Protein AF-J9C1Y8-F1 (afdb_monomer_lite)

Foldseek 3Di:
DDAPLCCCVVPNPVVVLVVLLVVLVVVLVCLVVVVPAPPPPDDNDDDDDHDLCNLVDPNSLVCLQPRHQAEAADEDLVVVLVVCPPPPPRDNQLVVQQDPDDDDDPPVSSSVSSVVSCVVCVVSSVSSHPYYDHCYPHDPVRVVVVVVVVVD

Sequence (152 aa):
GLCIDRIFSEKGEKSFREMERDCLEEIIFKYENGKMQPHKDSCRHLVISLGGGTVTTSESLEKIREKTFCIYLKAGIETILSHLKGDSSGRPLLNSEKEKTEDCDNDAIFRKSVGNLMSRRENLYDRASDAVITVDGLSPEEICSAIKGLLE

Structure (mmCIF, N/CA/C/O backbone):
data_AF-J9C1Y8-F1
#
_entry.id   AF-J9C1Y8-F1
#
loop_
_atom_site.group_PDB
_atom_site.id
_atom_site.type_symbol
_atom_site.label_atom_id
_atom_site.label_alt_id
_atom_site.label_comp_id
_atom_site.label_asym_id
_atom_site.label_entity_id
_atom_site.label_seq_id
_atom_site.pdbx_PDB_ins_code
_atom_site.Cartn_x
_atom_site.Cartn_y
_atom_site.Cartn_z
_atom_site.occupancy
_atom_site.B_iso_or_equiv
_atom_site.auth_seq_id
_atom_site.auth_comp_id
_atom_site.auth_asym_id
_atom_site.auth_atom_id
_atom_site.pdbx_PDB_model_num
ATOM 1 N N . GLY A 1 1 ? 1.024 21.143 -3.001 1.00 62.06 1 GLY A N 1
ATOM 2 C CA . GLY A 1 1 ? 2.185 20.229 -2.994 1.00 62.06 1 GLY A CA 1
ATOM 3 C C . GLY A 1 1 ? 2.583 19.889 -4.418 1.00 62.06 1 GLY A C 1
ATOM 4 O O . GLY A 1 1 ? 1.847 20.253 -5.328 1.00 62.06 1 GLY A O 1
ATOM 5 N N . LEU A 1 2 ? 3.730 19.231 -4.612 1.00 78.88 2 LEU A N 1
ATOM 6 C CA . LEU A 1 2 ? 4.141 18.671 -5.910 1.00 78.88 2 LEU A CA 1
ATOM 7 C C . LEU A 1 2 ? 3.323 17.406 -6.227 1.00 78.88 2 LEU A C 1
ATOM 9 O O . LEU A 1 2 ? 2.874 16.730 -5.303 1.00 78.88 2 LEU A O 1
ATOM 13 N N . CYS A 1 3 ? 3.144 17.073 -7.510 1.00 86.31 3 CYS A N 1
ATOM 14 C CA . CYS A 1 3 ? 2.602 15.766 -7.893 1.00 86.31 3 CYS A CA 1
ATOM 15 C C . CYS A 1 3 ? 3.622 14.653 -7.607 1.00 86.31 3 CYS A C 1
ATOM 17 O O . CYS A 1 3 ? 4.826 14.911 -7.561 1.00 86.31 3 CYS A O 1
ATOM 19 N N . ILE A 1 4 ? 3.143 13.416 -7.437 1.00 86.19 4 ILE A N 1
ATOM 20 C CA . ILE A 1 4 ? 3.991 12.255 -7.122 1.00 86.19 4 ILE A CA 1
ATOM 21 C C . ILE A 1 4 ? 5.120 12.111 -8.149 1.00 86.19 4 ILE A C 1
ATOM 23 O O . ILE A 1 4 ? 6.278 12.008 -7.754 1.00 86.19 4 ILE A O 1
ATOM 27 N N . ASP A 1 5 ? 4.814 12.222 -9.443 1.00 84.69 5 ASP A N 1
ATOM 28 C CA . ASP A 1 5 ? 5.819 12.165 -10.513 1.00 84.69 5 ASP A CA 1
ATOM 29 C C . ASP A 1 5 ? 6.954 13.176 -10.312 1.00 84.69 5 ASP A C 1
ATOM 31 O O . ASP A 1 5 ? 8.126 12.817 -10.427 1.00 84.69 5 ASP A O 1
ATOM 35 N N . ARG A 1 6 ? 6.626 14.421 -9.933 1.00 87.56 6 ARG A N 1
ATOM 36 C CA . ARG A 1 6 ? 7.635 15.447 -9.639 1.00 87.56 6 ARG A CA 1
ATOM 37 C C . ARG A 1 6 ? 8.425 15.153 -8.375 1.00 87.56 6 ARG A C 1
ATOM 39 O O . ARG A 1 6 ? 9.618 15.420 -8.344 1.00 87.56 6 ARG A O 1
ATOM 46 N N . ILE A 1 7 ? 7.798 14.601 -7.336 1.00 89.19 7 ILE A N 1
ATOM 47 C CA . ILE A 1 7 ? 8.526 14.207 -6.121 1.00 89.19 7 ILE A CA 1
ATOM 48 C C . ILE A 1 7 ? 9.562 13.135 -6.472 1.00 89.19 7 ILE A C 1
ATOM 50 O O . ILE A 1 7 ? 10.720 13.264 -6.083 1.00 89.19 7 ILE A O 1
ATOM 54 N N . PHE A 1 8 ? 9.182 12.129 -7.262 1.00 88.44 8 PHE A N 1
ATOM 55 C CA . PHE A 1 8 ? 10.115 11.104 -7.725 1.00 88.44 8 PHE A CA 1
ATOM 56 C C . PHE A 1 8 ? 11.227 11.685 -8.606 1.00 88.44 8 PHE A C 1
ATOM 58 O O . PHE A 1 8 ? 12.387 11.339 -8.396 1.00 88.44 8 PHE A O 1
ATOM 65 N N . SER A 1 9 ? 10.915 12.577 -9.552 1.00 87.44 9 SER A N 1
ATOM 66 C CA . SER A 1 9 ? 11.933 13.142 -10.448 1.00 87.44 9 SER A CA 1
ATOM 67 C C . SER A 1 9 ? 12.875 14.133 -9.761 1.00 87.44 9 SER A C 1
ATOM 69 O O . SER A 1 9 ? 14.058 14.166 -10.078 1.00 87.44 9 SER A O 1
ATOM 71 N N . GLU A 1 10 ? 12.363 14.963 -8.849 1.00 91.62 10 GLU A N 1
ATOM 72 C CA . GLU A 1 10 ? 13.129 16.048 -8.217 1.00 91.62 10 GLU A CA 1
ATOM 73 C C . GLU A 1 10 ? 13.825 15.601 -6.921 1.00 91.62 10 GLU A C 1
ATOM 75 O O . GLU A 1 10 ? 14.876 16.136 -6.577 1.00 91.62 10 GLU A O 1
ATOM 80 N N . LYS A 1 11 ? 13.248 14.641 -6.185 1.00 91.31 11 LYS A N 1
ATOM 81 C CA . LYS A 1 11 ? 13.721 14.230 -4.847 1.00 91.31 11 LYS A CA 1
ATOM 82 C C . LYS A 1 11 ? 14.060 12.742 -4.738 1.00 91.31 11 LYS A C 1
ATOM 84 O O . LYS A 1 11 ? 14.694 12.332 -3.771 1.00 91.31 11 LYS A O 1
ATOM 89 N N . GLY A 1 12 ? 13.669 11.937 -5.724 1.00 90.94 12 GLY A N 1
ATOM 90 C CA . GLY A 1 12 ? 13.913 10.499 -5.740 1.00 90.94 12 GLY A CA 1
ATOM 91 C C . GLY A 1 12 ? 12.934 9.691 -4.885 1.00 90.94 12 GLY A C 1
ATOM 92 O O . GLY A 1 12 ? 12.190 10.214 -4.052 1.00 90.94 12 GLY A O 1
ATOM 93 N N . GLU A 1 13 ? 12.955 8.371 -5.087 1.00 91.25 13 GLU A N 1
ATOM 94 C CA . GLU A 1 13 ? 12.069 7.440 -4.379 1.00 91.25 13 GLU A CA 1
ATOM 95 C C . GLU A 1 13 ? 12.296 7.462 -2.864 1.00 91.25 13 GLU A C 1
ATOM 97 O O . GLU A 1 13 ? 11.326 7.448 -2.113 1.00 91.25 13 GLU A O 1
ATOM 102 N N . LYS A 1 14 ? 13.550 7.540 -2.400 1.00 92.31 14 LYS A N 1
ATOM 103 C CA . LYS A 1 14 ? 13.859 7.524 -0.963 1.00 92.31 14 LYS A CA 1
ATOM 104 C C . LYS A 1 14 ? 13.109 8.629 -0.211 1.00 92.31 14 LYS A C 1
ATOM 106 O O . LYS A 1 14 ? 12.424 8.340 0.764 1.00 92.31 14 LYS A O 1
ATOM 111 N N . SER A 1 15 ? 13.171 9.866 -0.702 1.00 94.00 15 SER A N 1
ATOM 112 C CA . SER A 1 15 ? 12.453 10.984 -0.086 1.00 94.00 15 SER A CA 1
ATOM 113 C C . SER A 1 15 ? 10.937 10.852 -0.209 1.00 94.00 15 SER A C 1
ATOM 115 O O . SER A 1 15 ? 10.220 11.267 0.695 1.00 94.00 15 SER A O 1
ATOM 117 N N . PHE A 1 16 ? 10.426 10.254 -1.291 1.00 94.00 16 PHE A N 1
ATOM 118 C CA . PHE A 1 16 ? 9.000 9.935 -1.376 1.00 94.00 16 PHE A CA 1
ATOM 119 C C . PHE A 1 16 ? 8.578 8.929 -0.295 1.00 94.00 16 PHE A C 1
ATOM 121 O O . PHE A 1 16 ? 7.549 9.126 0.344 1.00 94.00 16 PHE A O 1
ATOM 128 N N . ARG A 1 17 ? 9.381 7.887 -0.044 1.00 94.06 17 ARG A N 1
ATOM 129 C CA . ARG A 1 17 ? 9.111 6.896 1.011 1.00 94.06 17 ARG A CA 1
ATOM 130 C C . ARG A 1 17 ? 9.174 7.498 2.410 1.00 94.06 17 ARG A C 1
ATOM 132 O O . ARG A 1 17 ? 8.347 7.151 3.244 1.00 94.06 17 ARG A O 1
ATOM 139 N N . GLU A 1 18 ? 10.098 8.424 2.655 1.00 94.56 18 GLU A N 1
ATOM 140 C CA . GLU A 1 18 ? 10.151 9.187 3.911 1.00 94.56 18 GLU A CA 1
ATOM 141 C C . GLU A 1 18 ? 8.863 10.002 4.116 1.00 94.56 18 GLU A C 1
ATOM 143 O O . GLU A 1 18 ? 8.258 9.926 5.181 1.00 94.56 18 GLU A O 1
ATOM 148 N N . MET A 1 19 ? 8.375 10.692 3.078 1.00 94.00 19 MET A N 1
ATOM 149 C CA . MET A 1 19 ? 7.097 11.420 3.144 1.00 94.00 19 MET A CA 1
ATOM 150 C C . MET A 1 19 ? 5.897 10.491 3.363 1.00 94.00 19 MET A C 1
ATOM 152 O O . MET A 1 19 ? 4.966 10.849 4.080 1.00 94.00 19 MET A O 1
ATOM 156 N N . GLU A 1 20 ? 5.902 9.313 2.738 1.00 94.44 20 GLU A N 1
ATOM 157 C CA . GLU A 1 20 ? 4.845 8.307 2.883 1.00 94.44 20 GLU A CA 1
ATOM 158 C C . GLU A 1 20 ? 4.778 7.788 4.328 1.00 94.44 20 GLU A C 1
ATOM 160 O O . GLU A 1 20 ? 3.695 7.732 4.913 1.00 94.44 20 GLU A O 1
ATOM 165 N N . ARG A 1 21 ? 5.942 7.506 4.930 1.00 94.88 21 ARG A N 1
ATOM 166 C CA . ARG A 1 21 ? 6.069 7.150 6.348 1.00 94.88 21 ARG A CA 1
ATOM 167 C C . ARG A 1 21 ? 5.549 8.269 7.248 1.00 94.88 21 ARG A C 1
ATOM 169 O O . ARG A 1 21 ? 4.695 8.011 8.088 1.00 94.88 21 ARG A O 1
ATOM 176 N N . ASP A 1 22 ? 6.031 9.496 7.068 1.00 95.06 22 ASP A N 1
ATOM 177 C CA . ASP A 1 22 ? 5.658 10.626 7.930 1.00 95.06 22 ASP A CA 1
ATOM 178 C C . ASP A 1 22 ? 4.143 10.896 7.872 1.00 95.06 22 ASP A C 1
ATOM 180 O O . ASP A 1 22 ? 3.506 11.156 8.893 1.00 95.06 22 ASP A O 1
ATOM 184 N N . CYS A 1 23 ? 3.540 10.756 6.687 1.00 94.81 23 CYS A N 1
ATOM 185 C CA . CYS A 1 23 ? 2.095 10.864 6.507 1.00 94.81 23 CYS A CA 1
ATOM 186 C C . CYS A 1 23 ? 1.332 9.754 7.249 1.00 94.81 23 CYS A C 1
ATOM 188 O O . CYS A 1 23 ? 0.350 10.040 7.937 1.00 94.81 23 CYS A O 1
ATOM 190 N N . LEU A 1 24 ? 1.791 8.501 7.155 1.00 95.31 24 LEU A N 1
ATOM 191 C CA . LEU A 1 24 ? 1.207 7.379 7.893 1.00 95.31 24 LEU A CA 1
ATOM 192 C C . LEU A 1 24 ? 1.271 7.611 9.412 1.00 95.31 24 LEU A C 1
ATOM 194 O O . LEU A 1 24 ? 0.272 7.411 10.106 1.00 95.31 24 LEU A O 1
ATOM 198 N N . GLU A 1 25 ? 2.415 8.067 9.929 1.00 94.44 25 GLU A N 1
ATOM 199 C CA . GLU A 1 25 ? 2.577 8.375 11.354 1.00 94.44 25 GLU A CA 1
ATOM 200 C C . GLU A 1 25 ? 1.646 9.497 11.810 1.00 94.44 25 GLU A C 1
ATOM 202 O O . GLU A 1 25 ? 1.003 9.381 12.854 1.00 94.44 25 GLU A O 1
ATOM 207 N N . GLU A 1 26 ? 1.528 10.562 11.017 1.00 94.81 26 GLU A N 1
ATOM 208 C CA . GLU A 1 26 ? 0.638 11.678 11.318 1.00 94.81 26 GLU A CA 1
ATOM 209 C C . GLU A 1 26 ? -0.831 11.233 11.379 1.00 94.81 26 GLU A C 1
ATOM 211 O O . GLU A 1 26 ? -1.563 11.640 12.288 1.00 94.81 26 GLU A O 1
ATOM 216 N N . ILE A 1 27 ? -1.266 10.388 10.438 1.00 93.25 27 ILE A N 1
ATOM 217 C CA . ILE A 1 27 ? -2.633 9.855 10.398 1.00 93.25 27 ILE A CA 1
ATOM 218 C C . ILE A 1 27 ? -2.918 9.012 11.646 1.00 93.25 27 ILE A C 1
ATOM 220 O O . ILE A 1 27 ? -3.916 9.254 12.332 1.00 93.25 27 ILE A O 1
ATOM 224 N N . ILE A 1 28 ? -2.030 8.068 11.976 1.00 91.44 28 ILE A N 1
ATOM 225 C CA . ILE A 1 28 ? -2.177 7.204 13.157 1.00 91.44 28 ILE A CA 1
ATOM 226 C C . ILE A 1 28 ? -2.212 8.052 14.430 1.00 91.44 28 ILE A C 1
ATOM 228 O O . ILE A 1 28 ? -3.124 7.908 15.243 1.00 91.44 28 ILE A O 1
ATOM 232 N N . PHE A 1 29 ? -1.279 8.997 14.571 1.00 92.06 29 PHE A N 1
ATOM 233 C CA . PHE A 1 29 ? -1.214 9.877 15.733 1.00 92.06 29 PHE A CA 1
ATOM 234 C C . PHE A 1 29 ? -2.502 10.688 15.905 1.00 92.06 29 PHE A C 1
ATOM 236 O O . PHE A 1 29 ? -3.059 10.758 17.003 1.00 92.06 29 PHE A O 1
ATOM 243 N N . LYS A 1 30 ? -3.020 11.304 14.838 1.00 90.75 30 LYS A N 1
ATOM 244 C CA . LYS A 1 30 ? -4.262 12.085 14.915 1.00 90.75 30 LYS A CA 1
ATOM 245 C C . LYS A 1 30 ? -5.471 11.219 15.267 1.00 90.75 30 LYS A C 1
ATOM 247 O O . LYS A 1 30 ? -6.334 11.689 16.013 1.00 90.75 30 LYS A O 1
ATOM 252 N N . TYR A 1 31 ? -5.532 9.989 14.760 1.00 88.06 31 TYR A N 1
ATOM 253 C CA . TYR A 1 31 ? -6.591 9.040 15.088 1.00 88.06 31 TYR A CA 1
ATOM 254 C C . TYR A 1 31 ? -6.537 8.610 16.563 1.00 88.06 31 TYR A C 1
ATOM 256 O O . TYR A 1 31 ? -7.532 8.773 17.269 1.00 88.06 31 TYR A O 1
ATOM 264 N N . GLU A 1 32 ? -5.369 8.192 17.068 1.00 87.38 32 GLU A N 1
ATOM 265 C CA . GLU A 1 32 ? -5.170 7.810 18.480 1.00 87.38 32 GLU A CA 1
ATOM 266 C C . GLU A 1 32 ? -5.484 8.965 19.451 1.00 87.38 32 GLU A C 1
ATOM 268 O O . GLU A 1 32 ? -6.026 8.749 20.533 1.00 87.38 32 GLU A O 1
ATOM 273 N N . ASN A 1 33 ? -5.212 10.212 19.050 1.00 87.94 33 ASN A N 1
ATOM 274 C CA . ASN A 1 33 ? -5.499 11.410 19.849 1.00 87.94 33 ASN A CA 1
ATOM 275 C C . ASN A 1 33 ? -6.931 11.951 19.670 1.00 87.94 33 ASN A C 1
ATOM 277 O O . ASN A 1 33 ? -7.231 13.065 20.104 1.00 87.94 33 ASN A O 1
ATOM 281 N N . GLY A 1 34 ? -7.814 11.214 18.991 1.00 84.69 34 GLY A N 1
ATOM 282 C CA . GLY A 1 34 ? -9.217 11.589 18.811 1.00 84.69 34 GLY A CA 1
ATOM 283 C C . GLY A 1 34 ? -9.458 12.803 17.905 1.00 84.69 34 GLY A C 1
ATOM 284 O O . GLY A 1 34 ? -10.579 13.299 17.846 1.00 84.69 34 GLY A O 1
ATOM 285 N N . LYS A 1 35 ? -8.440 13.274 17.172 1.00 81.62 35 LYS A N 1
ATOM 286 C CA . LYS A 1 35 ? -8.520 14.439 16.269 1.00 81.62 35 LYS A CA 1
ATOM 287 C C . LYS A 1 35 ? -9.121 14.109 14.899 1.00 81.62 35 LYS A C 1
ATOM 289 O O . LYS A 1 35 ? -9.318 15.013 14.094 1.00 81.62 35 LYS A O 1
ATOM 294 N N . MET A 1 36 ? -9.377 12.828 14.629 1.00 76.00 36 MET A N 1
ATOM 295 C CA . MET A 1 36 ? -9.968 12.324 13.381 1.00 76.00 36 MET A CA 1
ATOM 296 C C . MET A 1 36 ? -11.263 11.534 13.602 1.00 76.00 36 MET A C 1
ATOM 298 O O . MET A 1 36 ? -11.723 10.857 12.685 1.00 76.00 36 MET A O 1
ATOM 302 N N . GLN A 1 37 ? -11.864 11.603 14.795 1.00 64.00 37 GLN A N 1
ATOM 303 C CA . GLN A 1 37 ? -13.152 10.948 15.009 1.00 64.00 37 GLN A CA 1
ATOM 304 C C . GLN A 1 37 ? -14.238 11.653 14.179 1.00 64.00 37 GLN A C 1
ATOM 306 O O . GLN A 1 37 ? -14.328 12.885 14.226 1.00 64.00 37 GLN A O 1
ATOM 311 N N . PRO A 1 38 ? -15.052 10.904 13.411 1.00 60.47 38 PRO A N 1
ATOM 312 C CA . PRO A 1 38 ? -16.213 11.473 12.746 1.00 60.47 38 PRO A CA 1
ATOM 313 C C . PRO A 1 38 ? -17.227 11.972 13.787 1.00 60.47 38 PRO A C 1
ATOM 315 O O . PRO A 1 38 ? -17.052 11.798 14.995 1.00 60.47 38 PRO A O 1
ATOM 318 N N . HIS A 1 39 ? -18.284 12.634 13.310 1.00 57.34 39 HIS A N 1
ATOM 319 C CA . HIS A 1 39 ? -19.374 13.150 14.140 1.00 57.34 39 HIS A CA 1
ATOM 320 C C . HIS A 1 39 ? -19.814 12.121 15.197 1.00 57.34 39 HIS A C 1
ATOM 322 O O . HIS A 1 39 ? -19.771 10.919 14.939 1.00 57.34 39 HIS A O 1
ATOM 328 N N . LYS A 1 40 ? -20.274 12.599 16.361 1.00 55.56 40 LYS A N 1
ATOM 329 C CA . LYS A 1 40 ? -20.582 11.824 17.585 1.00 55.56 40 LYS A CA 1
ATOM 330 C C . LYS A 1 40 ? -21.458 10.565 17.380 1.00 55.56 40 LYS A C 1
ATOM 332 O O . LYS A 1 40 ? -21.481 9.707 18.256 1.00 55.56 40 LYS A O 1
ATOM 337 N N . ASP A 1 41 ? -22.116 10.451 16.226 1.00 57.59 41 ASP A N 1
ATOM 338 C CA . ASP A 1 41 ? -23.089 9.420 15.857 1.00 57.59 41 ASP A CA 1
ATOM 339 C C . ASP A 1 41 ? -22.630 8.486 14.708 1.00 57.59 41 ASP A C 1
ATOM 341 O O . ASP A 1 41 ? -23.427 7.695 14.214 1.00 57.59 41 ASP A O 1
ATOM 345 N N . SER A 1 42 ? -21.376 8.559 14.236 1.00 56.09 42 SER A N 1
ATOM 346 C CA . SER A 1 42 ? -20.849 7.705 13.148 1.00 56.09 42 SER A CA 1
ATOM 347 C C . SER A 1 42 ? -19.773 6.721 13.626 1.00 56.09 42 SER A C 1
ATOM 349 O O . SER A 1 42 ? -19.015 7.012 14.550 1.00 56.09 42 SER A O 1
ATOM 351 N N . CYS A 1 43 ? -19.716 5.540 12.994 1.00 54.78 43 CYS A N 1
ATOM 352 C CA . CYS A 1 43 ? -18.778 4.460 13.322 1.00 54.78 43 CYS A CA 1
ATOM 353 C C . CYS A 1 43 ? -17.319 4.932 13.444 1.00 54.78 43 CYS A C 1
ATOM 355 O O . CYS A 1 43 ? -16.825 5.736 12.657 1.00 54.78 43 CYS A O 1
ATOM 357 N N . ARG A 1 44 ? -16.645 4.369 14.453 1.00 64.38 44 ARG A N 1
ATOM 358 C CA . ARG A 1 44 ? -15.403 4.831 15.093 1.00 64.38 44 ARG A CA 1
ATOM 359 C C . ARG A 1 44 ? -14.103 4.559 14.330 1.00 64.38 44 ARG A C 1
ATOM 361 O O . ARG A 1 44 ? -13.057 4.955 14.826 1.00 64.38 44 ARG A O 1
ATOM 368 N N . HIS A 1 45 ? -14.142 3.884 13.183 1.00 78.00 45 HIS A N 1
ATOM 369 C CA . HIS A 1 45 ? -12.950 3.310 12.551 1.00 78.00 45 HIS A CA 1
ATOM 370 C C . HIS A 1 45 ? -12.521 4.080 11.300 1.00 78.00 45 HIS A C 1
ATOM 372 O O . HIS A 1 45 ? -13.335 4.379 10.428 1.00 78.00 45 HIS A O 1
ATOM 378 N N . LEU A 1 46 ? -11.226 4.384 11.212 1.00 87.31 46 LEU A N 1
ATOM 379 C CA . LEU A 1 46 ? -10.606 5.019 10.053 1.00 87.31 46 LEU A CA 1
ATOM 380 C C . LEU A 1 46 ? -10.148 3.954 9.048 1.00 87.31 46 LEU A C 1
ATOM 382 O O . LEU A 1 46 ? -9.362 3.076 9.397 1.00 87.31 46 LEU A O 1
ATOM 386 N N . VAL A 1 47 ? -10.594 4.066 7.795 1.00 91.00 47 VAL A N 1
ATOM 387 C CA . VAL A 1 47 ? -10.101 3.240 6.682 1.00 91.00 47 VAL A CA 1
ATOM 388 C C . VAL A 1 47 ? -8.996 3.997 5.947 1.00 91.00 47 VAL A C 1
ATOM 390 O O . VAL A 1 47 ? -9.193 5.144 5.545 1.00 91.00 47 VAL A O 1
ATOM 393 N N . ILE A 1 48 ? -7.843 3.353 5.755 1.00 92.69 48 ILE A N 1
ATOM 394 C CA . ILE A 1 48 ? -6.677 3.931 5.075 1.00 92.69 48 ILE A CA 1
ATOM 395 C C . ILE A 1 48 ? -6.330 3.056 3.869 1.00 92.69 48 ILE A C 1
ATOM 397 O O . ILE A 1 48 ? -5.948 1.900 4.027 1.00 92.69 48 ILE A O 1
ATOM 401 N N . SER A 1 49 ? -6.429 3.615 2.660 1.00 94.12 49 SER A N 1
ATOM 402 C CA . SER A 1 49 ? -5.895 2.973 1.454 1.00 94.12 49 SER A CA 1
ATOM 403 C C . SER A 1 49 ? -4.417 3.319 1.315 1.00 94.12 49 SER A C 1
ATOM 405 O O . SER A 1 49 ? -4.070 4.472 1.059 1.00 94.12 49 SER A O 1
ATOM 407 N N . LEU A 1 50 ? -3.549 2.326 1.475 1.00 93.75 50 LEU A N 1
ATOM 408 C CA . LEU A 1 50 ? -2.103 2.508 1.378 1.00 93.75 50 LEU A CA 1
ATOM 409 C C . LEU A 1 50 ? -1.637 2.572 -0.081 1.00 93.75 50 LEU A C 1
ATOM 411 O O . LEU A 1 50 ? -2.252 2.002 -0.985 1.00 93.75 50 LEU A O 1
ATOM 415 N N . GLY A 1 51 ? -0.507 3.240 -0.311 1.00 90.44 51 GLY A N 1
ATOM 416 C CA . GLY A 1 51 ? 0.201 3.147 -1.578 1.00 90.44 51 GLY A CA 1
ATOM 417 C C . GLY A 1 51 ? 0.830 1.761 -1.735 1.00 90.44 51 GLY A C 1
ATOM 418 O O . GLY A 1 51 ? 1.318 1.162 -0.779 1.00 90.44 51 GLY A O 1
ATOM 419 N N . GLY A 1 52 ? 0.912 1.247 -2.965 1.00 89.75 52 GLY A N 1
ATOM 420 C CA . GLY A 1 52 ? 1.495 -0.082 -3.202 1.00 89.75 52 GLY A CA 1
ATOM 421 C C . GLY A 1 52 ? 2.960 -0.224 -2.753 1.00 89.75 52 GLY A C 1
ATOM 422 O O . GLY A 1 52 ? 3.458 -1.339 -2.645 1.00 89.75 52 GLY A O 1
ATOM 423 N N . GLY A 1 53 ? 3.668 0.882 -2.503 1.00 91.31 53 GLY A N 1
ATOM 424 C CA . GLY A 1 53 ? 5.035 0.881 -1.981 1.00 91.31 53 GLY A CA 1
ATOM 425 C C . GLY A 1 53 ? 5.157 1.174 -0.483 1.00 91.31 53 GLY A C 1
ATOM 426 O O . GLY A 1 53 ? 6.271 1.085 0.023 1.00 91.31 53 GLY A O 1
ATOM 427 N N . THR A 1 54 ? 4.072 1.485 0.234 1.00 92.56 54 THR A N 1
ATOM 428 C CA . THR A 1 54 ? 4.150 1.935 1.636 1.00 92.56 54 THR A CA 1
ATOM 429 C C . THR A 1 54 ? 4.851 0.904 2.528 1.00 92.56 54 THR A C 1
ATOM 431 O O . THR A 1 54 ? 5.750 1.242 3.292 1.00 92.56 54 THR A O 1
ATOM 434 N N . VAL A 1 55 ? 4.532 -0.382 2.353 1.00 92.69 55 VAL A N 1
ATOM 435 C CA . VAL A 1 55 ? 5.108 -1.491 3.143 1.00 92.69 55 VAL A CA 1
ATOM 436 C C . VAL A 1 55 ? 6.560 -1.843 2.788 1.00 92.69 55 VAL A C 1
ATOM 438 O O . VAL A 1 55 ? 7.128 -2.763 3.364 1.00 92.69 55 VAL A O 1
ATOM 441 N N . THR A 1 56 ? 7.179 -1.161 1.817 1.00 92.00 56 THR A N 1
ATOM 442 C CA . THR A 1 56 ? 8.565 -1.457 1.397 1.00 92.00 56 THR A CA 1
ATOM 443 C C . THR A 1 56 ? 9.632 -0.905 2.336 1.00 92.00 56 THR A C 1
ATOM 445 O O . THR A 1 56 ? 10.801 -1.259 2.201 1.00 92.00 56 THR A O 1
ATOM 448 N N . THR A 1 57 ? 9.236 -0.075 3.300 1.00 93.94 57 THR A N 1
ATOM 449 C CA . THR A 1 57 ? 10.101 0.368 4.399 1.00 93.94 57 THR A CA 1
ATOM 450 C C . THR A 1 57 ? 9.768 -0.430 5.652 1.00 93.94 57 THR A C 1
ATOM 452 O O . THR A 1 57 ? 8.592 -0.646 5.951 1.00 93.94 57 THR A O 1
ATOM 455 N N . SER A 1 58 ? 10.796 -0.866 6.382 1.00 93.25 58 SER A N 1
ATOM 456 C CA . SER A 1 58 ? 10.651 -1.617 7.636 1.00 93.25 58 SER A CA 1
ATOM 457 C C . SER A 1 58 ? 9.770 -0.883 8.640 1.00 93.25 58 SER A C 1
ATOM 459 O O . SER A 1 58 ? 8.865 -1.472 9.215 1.00 93.25 58 SER A O 1
ATOM 461 N N . GLU A 1 59 ? 9.980 0.421 8.776 1.00 94.25 59 GLU A N 1
ATOM 462 C CA . GLU A 1 59 ? 9.321 1.277 9.752 1.00 94.25 59 GLU A CA 1
ATOM 463 C C . GLU A 1 59 ? 7.824 1.405 9.461 1.00 94.25 59 GLU A C 1
ATOM 465 O O . GLU A 1 59 ? 7.001 1.299 10.371 1.00 94.25 59 GLU A O 1
ATOM 470 N N . SER A 1 60 ? 7.449 1.591 8.189 1.00 95.00 60 SER A N 1
ATOM 471 C CA . SER A 1 60 ? 6.033 1.644 7.808 1.00 95.00 60 SER A CA 1
ATOM 472 C C . SER A 1 60 ? 5.373 0.276 7.949 1.00 95.00 60 SER A C 1
ATOM 474 O O . SER A 1 60 ? 4.250 0.199 8.437 1.00 95.00 60 SER A O 1
ATOM 476 N N . LEU A 1 61 ? 6.066 -0.803 7.565 1.00 95.06 61 LEU A N 1
ATOM 477 C CA . LEU A 1 61 ? 5.563 -2.171 7.709 1.00 95.06 61 LEU A CA 1
ATOM 478 C C . LEU A 1 61 ? 5.280 -2.505 9.178 1.00 95.06 61 LEU A C 1
ATOM 480 O O . LEU A 1 61 ? 4.186 -2.966 9.500 1.00 95.06 61 LEU A O 1
ATOM 484 N N . GLU A 1 62 ? 6.238 -2.247 10.068 1.00 95.25 62 GLU A N 1
ATOM 485 C CA . GLU A 1 62 ? 6.090 -2.479 11.507 1.00 95.25 62 GLU A CA 1
ATOM 486 C C . GLU A 1 62 ? 4.938 -1.659 12.082 1.00 95.25 62 GLU A C 1
ATOM 488 O O . GLU A 1 62 ? 4.084 -2.210 12.777 1.00 95.25 62 GLU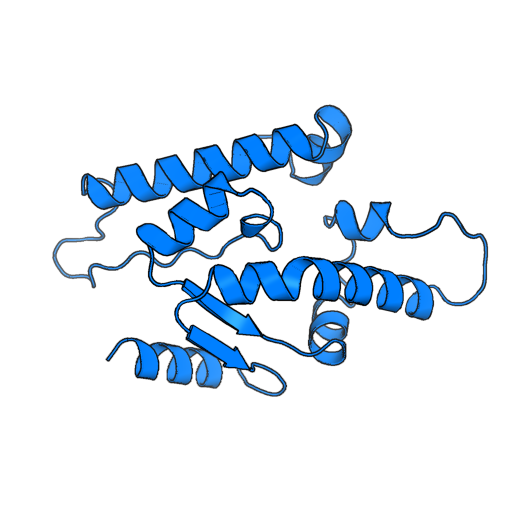 A O 1
ATOM 493 N N . LYS A 1 63 ? 4.841 -0.374 11.718 1.00 94.69 63 LYS A N 1
ATOM 494 C CA . LYS A 1 63 ? 3.752 0.484 12.187 1.00 94.69 63 LYS A CA 1
ATOM 495 C C . LYS A 1 63 ? 2.382 -0.021 11.734 1.00 94.69 63 LYS A C 1
ATOM 497 O O . LYS A 1 63 ? 1.466 -0.066 12.550 1.00 94.69 63 LYS A O 1
ATOM 502 N N . ILE A 1 64 ? 2.233 -0.397 10.462 1.00 95.69 64 ILE A N 1
ATOM 503 C CA . ILE A 1 64 ? 0.976 -0.938 9.921 1.00 95.69 64 ILE A CA 1
ATOM 504 C C . ILE A 1 64 ? 0.561 -2.169 10.724 1.00 95.69 64 ILE A C 1
ATOM 506 O O . ILE A 1 64 ? -0.558 -2.213 11.232 1.00 95.69 64 ILE A O 1
ATOM 510 N N . ARG A 1 65 ? 1.489 -3.110 10.910 1.00 94.88 65 ARG A N 1
ATOM 511 C CA . ARG A 1 65 ? 1.248 -4.359 11.638 1.00 94.88 65 ARG A CA 1
ATOM 512 C C . ARG A 1 65 ? 0.871 -4.138 13.106 1.00 94.88 65 ARG A C 1
ATOM 514 O O . ARG A 1 65 ? 0.115 -4.911 13.673 1.00 94.88 65 ARG A O 1
ATOM 521 N N . GLU A 1 66 ? 1.426 -3.117 13.754 1.00 94.62 66 GLU A N 1
ATOM 522 C CA . GLU A 1 66 ? 1.203 -2.874 15.186 1.00 94.62 66 GLU A CA 1
ATOM 523 C C . GLU A 1 66 ? -0.012 -1.996 15.490 1.00 94.62 66 GLU A C 1
ATOM 525 O O . GLU A 1 66 ? -0.561 -2.062 16.591 1.00 94.62 66 GLU A O 1
ATOM 530 N N . LYS A 1 67 ? -0.397 -1.117 14.560 1.00 94.31 67 LYS A N 1
ATOM 531 C CA . LYS A 1 67 ? -1.359 -0.033 14.819 1.00 94.31 67 LYS A CA 1
ATOM 532 C C . LYS A 1 67 ? -2.655 -0.144 14.036 1.00 94.31 67 LYS A C 1
ATOM 534 O O . LYS A 1 67 ? -3.568 0.646 14.276 1.00 94.31 67 LYS A O 1
ATOM 539 N N . THR A 1 68 ? -2.739 -1.071 13.093 1.00 93.44 68 THR A N 1
ATOM 540 C CA . THR A 1 68 ? -3.895 -1.208 12.207 1.00 93.44 68 THR A CA 1
ATOM 541 C C . THR A 1 68 ? -4.345 -2.657 12.131 1.00 93.44 68 THR A C 1
ATOM 543 O O . THR A 1 68 ? -3.605 -3.552 12.517 1.00 93.44 68 THR A O 1
ATOM 546 N N . PHE A 1 69 ? -5.562 -2.867 11.633 1.00 95.00 69 PHE A N 1
ATOM 547 C CA . PHE A 1 69 ? -5.970 -4.154 11.088 1.00 95.00 69 PHE A CA 1
ATOM 548 C C . PHE A 1 69 ? -5.793 -4.075 9.569 1.00 95.00 69 PHE A C 1
ATOM 550 O O . PHE A 1 69 ? -6.536 -3.358 8.890 1.00 95.00 69 PHE A O 1
ATOM 557 N N . CYS A 1 70 ? -4.758 -4.723 9.044 1.00 96.56 70 CYS A N 1
ATOM 558 C CA . CYS A 1 70 ? -4.344 -4.590 7.655 1.00 96.56 70 CYS A CA 1
ATOM 559 C C . CYS A 1 70 ? -4.9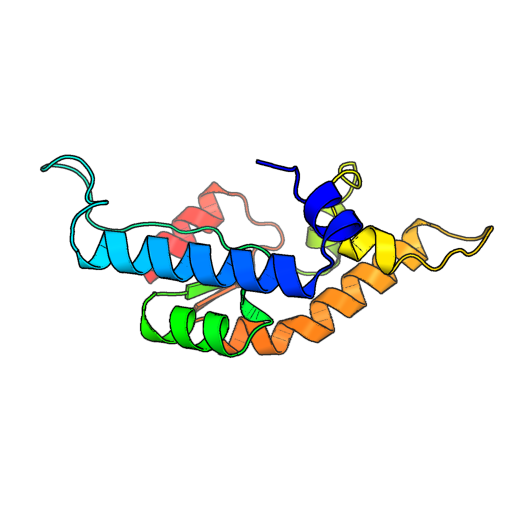44 -5.703 6.788 1.00 96.56 70 CYS A C 1
ATOM 561 O O . CYS A 1 70 ? -4.677 -6.888 6.988 1.00 96.56 70 CYS A O 1
ATOM 563 N N . ILE A 1 71 ? -5.728 -5.311 5.781 1.00 97.50 71 ILE A N 1
ATOM 564 C CA . ILE A 1 71 ? -6.326 -6.231 4.810 1.00 97.50 71 ILE A CA 1
ATOM 565 C C . ILE A 1 71 ? -5.561 -6.127 3.491 1.00 97.50 71 ILE A C 1
ATOM 567 O O . ILE A 1 71 ? -5.553 -5.074 2.848 1.00 97.50 71 ILE A O 1
ATOM 571 N N . TYR A 1 72 ? -4.953 -7.230 3.061 1.00 97.38 72 TYR A N 1
ATOM 572 C CA . TYR A 1 72 ? -4.313 -7.332 1.755 1.00 97.38 72 TYR A CA 1
ATOM 573 C C . TYR A 1 72 ? -5.308 -7.829 0.700 1.00 97.38 72 TYR A C 1
ATOM 575 O O . TYR A 1 72 ? -5.747 -8.979 0.713 1.00 97.38 72 TYR A O 1
ATOM 583 N N . LEU A 1 73 ? -5.636 -6.951 -0.250 1.00 97.00 73 LEU A N 1
ATOM 584 C CA . LEU A 1 73 ? -6.410 -7.288 -1.445 1.00 97.00 73 LEU A CA 1
ATOM 585 C C . LEU A 1 73 ? -5.479 -7.901 -2.501 1.00 97.00 73 LEU A C 1
ATOM 587 O O . LEU A 1 73 ? -4.839 -7.188 -3.278 1.00 97.00 73 LEU A O 1
ATOM 591 N N . LYS A 1 74 ? -5.372 -9.231 -2.495 1.00 96.88 74 LYS A N 1
ATOM 592 C CA . LYS A 1 74 ? -4.495 -9.998 -3.382 1.00 96.88 74 LYS A CA 1
ATOM 593 C C . LYS A 1 74 ? -5.169 -10.213 -4.732 1.00 96.88 74 LYS A C 1
ATOM 595 O O . LYS A 1 74 ? -6.266 -10.758 -4.803 1.00 96.88 74 LYS A O 1
ATOM 600 N N . ALA A 1 75 ? -4.491 -9.825 -5.804 1.00 95.69 75 ALA A N 1
ATOM 601 C CA . ALA A 1 75 ? -4.953 -10.035 -7.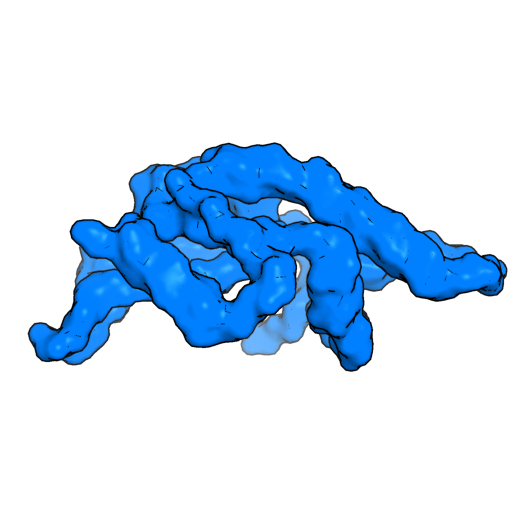171 1.00 95.69 75 ALA A CA 1
ATOM 602 C C . ALA A 1 75 ? -3.868 -10.720 -8.003 1.00 95.69 75 ALA A C 1
ATOM 604 O O . ALA A 1 75 ? -2.672 -10.469 -7.822 1.00 95.69 75 ALA A O 1
ATOM 605 N N . GLY A 1 76 ? -4.290 -11.565 -8.936 1.00 95.69 76 GLY A N 1
ATOM 606 C CA . GLY A 1 76 ? -3.433 -12.165 -9.941 1.00 95.69 76 GLY A CA 1
ATOM 607 C C . GLY A 1 76 ? -2.920 -11.148 -10.961 1.00 95.69 76 GLY A C 1
ATOM 608 O O . GLY A 1 76 ? -3.446 -10.044 -11.124 1.00 95.69 76 GLY A O 1
ATOM 609 N N . ILE A 1 77 ? -1.878 -11.549 -11.693 1.00 93.31 77 ILE A N 1
ATOM 610 C CA . ILE A 1 77 ? -1.223 -10.700 -12.696 1.00 93.31 77 ILE A CA 1
ATOM 611 C C . ILE A 1 77 ? -2.197 -10.205 -13.775 1.00 93.31 77 ILE A C 1
ATOM 613 O O . ILE A 1 77 ? -2.101 -9.051 -14.176 1.00 93.31 77 ILE A O 1
ATOM 617 N N . GLU A 1 78 ? -3.163 -11.021 -14.212 1.00 93.62 78 GLU A N 1
ATOM 618 C CA . GLU A 1 78 ? -4.138 -10.604 -15.232 1.00 93.62 78 GLU A CA 1
ATOM 619 C C . GLU A 1 78 ? -5.025 -9.458 -14.746 1.00 93.62 78 GLU A C 1
ATOM 621 O O . GLU A 1 78 ? -5.169 -8.460 -15.450 1.00 93.62 78 GLU A O 1
ATOM 626 N N . THR A 1 79 ? -5.551 -9.565 -13.524 1.00 93.81 79 THR A N 1
ATOM 627 C CA . THR A 1 79 ? -6.397 -8.541 -12.896 1.00 93.81 79 THR A CA 1
ATOM 628 C C . THR A 1 79 ? -5.626 -7.239 -12.695 1.00 93.81 79 THR A C 1
ATOM 630 O O . THR A 1 79 ? -6.114 -6.156 -13.027 1.00 93.81 79 THR A O 1
ATOM 633 N N . ILE A 1 80 ? -4.379 -7.329 -12.216 1.00 91.88 80 ILE A N 1
ATOM 634 C CA . ILE A 1 80 ? -3.510 -6.156 -12.077 1.00 91.88 80 ILE A CA 1
ATOM 635 C C . ILE A 1 80 ? -3.250 -5.515 -13.444 1.00 91.88 80 ILE A C 1
ATOM 637 O O . ILE A 1 80 ? -3.401 -4.303 -13.586 1.00 91.88 80 ILE A O 1
ATOM 641 N N . LEU A 1 81 ? -2.907 -6.297 -14.470 1.00 90.19 81 LEU A N 1
ATOM 642 C CA . LEU A 1 81 ? -2.672 -5.760 -15.809 1.00 90.19 81 LEU A CA 1
ATOM 643 C C . LEU A 1 81 ? -3.922 -5.105 -16.389 1.00 90.19 81 LEU A C 1
ATOM 645 O O . LEU A 1 81 ? -3.808 -4.017 -16.945 1.00 90.19 81 LEU A O 1
ATOM 649 N N . SER A 1 82 ? -5.106 -5.708 -16.244 1.00 88.81 82 SER A N 1
ATOM 650 C CA . SER A 1 82 ? -6.350 -5.099 -16.723 1.00 88.81 82 SER A CA 1
ATOM 651 C C . SER A 1 82 ? -6.664 -3.782 -16.023 1.00 88.81 82 SER A C 1
ATOM 653 O O . SER A 1 82 ? -7.098 -2.850 -16.689 1.00 88.81 82 SER A O 1
ATOM 655 N N . HIS A 1 83 ? -6.392 -3.669 -14.720 1.00 86.94 83 HIS A N 1
ATOM 656 C CA . HIS A 1 83 ? -6.590 -2.420 -13.976 1.00 86.94 83 HIS A CA 1
ATOM 657 C C . HIS A 1 83 ? -5.571 -1.335 -14.337 1.00 86.94 83 HIS A C 1
ATOM 659 O O . HIS A 1 83 ? -5.849 -0.151 -14.172 1.00 86.94 83 HIS A O 1
ATOM 665 N N . LEU A 1 84 ? -4.388 -1.722 -14.821 1.00 83.56 84 LEU A N 1
ATOM 666 C CA . LEU A 1 84 ? -3.359 -0.779 -15.253 1.00 83.56 84 LEU A CA 1
ATOM 667 C C . LEU A 1 84 ? -3.491 -0.372 -16.732 1.00 83.56 84 LEU A C 1
ATOM 669 O O . LEU A 1 84 ? -2.895 0.628 -17.143 1.00 83.56 84 LEU A O 1
ATOM 673 N N . LYS A 1 85 ? -4.246 -1.123 -17.547 1.00 73.62 85 LYS A N 1
ATOM 674 C CA . LYS A 1 85 ? -4.487 -0.790 -18.959 1.00 73.62 85 LYS A CA 1
ATOM 675 C C . LYS A 1 85 ? -5.218 0.552 -19.059 1.00 73.62 85 LYS A C 1
ATOM 677 O O . LYS A 1 85 ? -6.327 0.703 -18.566 1.00 73.62 85 LYS A O 1
ATOM 682 N N . GLY A 1 86 ? -4.595 1.515 -19.739 1.00 63.16 86 GLY A N 1
ATOM 683 C CA . GLY A 1 86 ? -5.155 2.853 -19.967 1.00 63.16 86 GLY A CA 1
ATOM 684 C C . GLY A 1 86 ? -4.709 3.934 -18.975 1.00 63.16 86 GLY A C 1
ATOM 685 O O . GLY A 1 86 ? -5.017 5.097 -19.209 1.00 63.16 86 GLY A O 1
ATOM 686 N N . ASP A 1 87 ? -3.944 3.590 -17.931 1.00 63.91 87 ASP A N 1
ATOM 687 C CA . ASP A 1 87 ? -3.490 4.539 -16.901 1.00 63.91 87 ASP A CA 1
ATOM 688 C C . ASP A 1 87 ? -1.993 4.370 -16.571 1.00 63.91 87 ASP A C 1
ATOM 690 O O . ASP A 1 87 ? -1.589 3.915 -15.495 1.00 63.91 87 ASP A O 1
ATOM 694 N N . SER A 1 88 ? -1.140 4.697 -17.548 1.00 56.97 88 SER A N 1
ATOM 695 C CA . SER A 1 88 ? 0.326 4.663 -17.403 1.00 56.97 88 SER A CA 1
ATOM 696 C C . SER A 1 88 ? 0.952 6.004 -16.993 1.00 56.97 88 SER A C 1
ATOM 698 O O . SER A 1 88 ? 2.125 6.045 -16.608 1.00 56.97 88 SER A O 1
ATOM 700 N N . SER A 1 89 ? 0.208 7.110 -17.092 1.00 55.84 89 SER A N 1
ATOM 701 C CA . SER A 1 89 ? 0.650 8.441 -16.656 1.00 55.84 89 SER A CA 1
ATOM 702 C C . SER A 1 89 ? 0.448 8.577 -15.147 1.00 55.84 89 SER A C 1
ATOM 704 O O . SER A 1 89 ? -0.674 8.436 -14.682 1.00 55.84 89 SER A O 1
ATOM 706 N N . GLY A 1 90 ? 1.504 8.840 -14.371 1.00 62.88 90 GLY A N 1
ATOM 707 C CA . GLY A 1 90 ? 1.402 8.934 -12.905 1.00 62.88 90 GLY A CA 1
ATOM 708 C C . GLY A 1 90 ? 1.952 7.738 -12.123 1.00 62.88 90 GLY A C 1
ATOM 709 O O . GLY A 1 90 ? 1.739 7.646 -10.914 1.00 62.88 90 GLY A O 1
ATOM 710 N N . ARG A 1 91 ? 2.637 6.791 -12.785 1.00 74.69 91 ARG A N 1
ATOM 711 C CA . ARG A 1 91 ? 3.209 5.588 -12.147 1.00 74.69 91 ARG A CA 1
ATOM 712 C C . ARG A 1 91 ? 4.738 5.548 -12.289 1.00 74.69 91 ARG A C 1
ATOM 714 O O . ARG A 1 91 ? 5.248 4.814 -13.139 1.00 74.69 91 ARG A O 1
ATOM 721 N N . PRO A 1 92 ? 5.488 6.292 -11.451 1.00 71.25 92 PRO A N 1
ATOM 722 C CA . PRO A 1 92 ? 6.936 6.470 -11.591 1.00 71.25 92 PRO A CA 1
ATOM 723 C C . PRO A 1 92 ? 7.724 5.162 -11.707 1.00 71.25 92 PRO A C 1
ATOM 725 O O . PRO A 1 92 ? 8.580 5.038 -12.577 1.00 71.25 92 PRO A O 1
ATOM 728 N N . LEU A 1 93 ? 7.393 4.163 -10.882 1.00 73.25 93 LEU A N 1
ATOM 729 C CA . LEU A 1 93 ? 8.141 2.902 -10.820 1.00 73.25 93 LEU A CA 1
ATOM 730 C C . LEU A 1 93 ? 7.896 1.968 -12.008 1.00 73.25 93 LEU A C 1
ATOM 732 O O . LEU A 1 93 ? 8.808 1.279 -12.450 1.00 73.25 93 LEU A O 1
ATOM 736 N N . LEU A 1 94 ? 6.679 1.966 -12.556 1.00 72.62 94 LEU A N 1
ATOM 737 C CA . LEU A 1 94 ? 6.383 1.199 -13.769 1.00 72.62 94 LEU A CA 1
ATOM 738 C C . LEU A 1 94 ? 7.047 1.827 -14.996 1.00 72.62 94 LEU A C 1
ATOM 740 O O . LEU A 1 94 ? 7.344 1.123 -15.953 1.00 72.62 94 LEU A O 1
ATOM 744 N N . ASN A 1 95 ? 7.297 3.137 -14.967 1.00 66.62 95 ASN A N 1
ATOM 745 C CA . ASN A 1 95 ? 8.002 3.836 -16.035 1.00 66.62 95 ASN A CA 1
ATOM 746 C C . ASN A 1 95 ? 9.529 3.719 -15.905 1.00 66.62 95 ASN A C 1
ATOM 748 O O . ASN A 1 95 ? 10.206 3.714 -16.926 1.00 66.62 95 ASN A O 1
ATOM 752 N N . SER A 1 96 ? 10.073 3.579 -14.689 1.00 63.03 96 SER A N 1
ATOM 753 C CA . SER A 1 96 ? 11.510 3.354 -14.481 1.00 63.03 96 SER A CA 1
ATOM 754 C C . SER A 1 96 ? 11.962 1.920 -14.766 1.00 63.03 96 SER A C 1
ATOM 756 O O . SER A 1 96 ? 13.121 1.720 -15.109 1.00 63.03 96 SER A O 1
ATOM 758 N N . GLU A 1 97 ? 11.076 0.926 -14.609 1.00 60.53 97 GLU A N 1
ATOM 759 C CA . GLU A 1 97 ? 11.374 -0.488 -14.908 1.00 60.53 97 GLU A CA 1
ATOM 760 C C . GLU A 1 97 ? 11.118 -0.885 -16.372 1.00 60.53 97 GLU A C 1
ATOM 762 O O . GLU A 1 97 ? 11.428 -2.014 -16.756 1.00 60.53 97 GLU A O 1
ATOM 767 N N . LYS A 1 98 ? 10.572 0.012 -17.204 1.00 57.84 98 LYS A N 1
ATOM 768 C CA . LYS A 1 98 ? 10.582 -0.183 -18.657 1.00 57.84 98 LYS A CA 1
ATOM 769 C C . LYS A 1 98 ? 12.023 -0.024 -19.126 1.00 57.84 98 LYS A C 1
ATOM 771 O O . LYS A 1 98 ? 12.586 1.069 -19.052 1.00 57.84 98 LYS A O 1
ATOM 776 N N . GLU A 1 99 ? 12.629 -1.114 -19.586 1.00 49.72 99 GLU A N 1
ATOM 777 C CA . GLU A 1 99 ? 13.881 -1.022 -20.330 1.00 49.72 99 GLU A CA 1
ATOM 778 C C . GLU A 1 99 ? 13.666 -0.049 -21.499 1.00 49.72 99 GLU A C 1
ATOM 780 O O . GLU A 1 99 ? 12.629 -0.071 -22.163 1.00 49.72 99 GLU A O 1
ATOM 785 N N . LYS A 1 100 ? 14.628 0.855 -2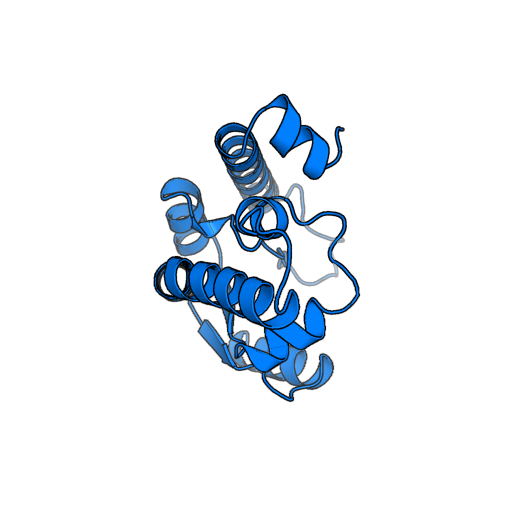1.722 1.00 46.69 100 LYS A N 1
ATOM 786 C CA . LYS A 1 100 ? 14.676 1.708 -22.917 1.00 46.69 100 LYS A CA 1
ATOM 787 C C . LYS A 1 100 ? 15.068 0.839 -24.115 1.00 46.69 100 LYS A C 1
ATOM 789 O O . LYS A 1 100 ? 16.159 0.992 -24.653 1.00 46.69 100 LYS A O 1
ATOM 794 N N . THR A 1 101 ? 14.244 -0.137 -24.457 1.00 43.88 101 THR A N 1
ATOM 795 C CA . THR A 1 101 ? 14.433 -0.961 -25.643 1.00 43.88 101 THR A CA 1
ATOM 796 C C . THR A 1 101 ? 13.530 -0.422 -26.737 1.00 43.88 101 THR A C 1
ATOM 798 O O . THR A 1 101 ? 12.309 -0.352 -26.606 1.00 43.88 101 THR A O 1
ATOM 801 N N . GLU A 1 102 ? 14.176 0.047 -27.799 1.00 47.06 102 GLU A N 1
ATOM 802 C CA . GLU A 1 102 ? 13.539 0.345 -29.071 1.00 47.06 102 GLU A CA 1
ATOM 803 C C . GLU A 1 102 ? 13.144 -1.010 -29.688 1.00 47.06 102 GLU A C 1
ATOM 805 O O . GLU A 1 102 ? 14.000 -1.811 -30.053 1.00 47.06 102 GLU A O 1
ATOM 810 N N . ASP A 1 103 ? 11.835 -1.259 -29.723 1.00 42.38 103 ASP A N 1
ATOM 811 C CA . ASP A 1 103 ? 11.128 -2.327 -30.439 1.00 42.38 103 ASP A CA 1
ATOM 812 C C . ASP A 1 103 ? 11.024 -3.741 -29.822 1.00 42.38 103 ASP A C 1
ATOM 814 O O . ASP A 1 103 ? 11.946 -4.296 -29.226 1.00 42.38 103 ASP A O 1
ATOM 818 N N . CYS A 1 104 ? 9.853 -4.342 -30.108 1.00 42.44 104 CYS A N 1
ATOM 819 C CA . CYS A 1 104 ? 9.352 -5.703 -29.828 1.00 42.44 104 CYS A CA 1
ATOM 820 C C . CYS A 1 104 ? 8.620 -5.898 -28.471 1.00 42.44 104 CYS A C 1
ATOM 822 O O . CYS A 1 104 ? 9.214 -6.254 -27.462 1.00 42.44 104 CYS A O 1
ATOM 824 N N . ASP A 1 105 ? 7.289 -5.728 -28.489 1.00 57.06 105 ASP A N 1
ATOM 825 C CA . ASP A 1 105 ? 6.306 -6.018 -27.422 1.00 57.06 105 ASP A CA 1
ATOM 826 C C . ASP A 1 105 ? 6.382 -5.205 -26.114 1.00 57.06 105 ASP A C 1
ATOM 828 O O . ASP A 1 105 ? 6.717 -5.698 -25.031 1.00 57.06 105 ASP A O 1
ATOM 832 N N . ASN A 1 106 ? 5.886 -3.964 -26.193 1.00 70.81 106 ASN A N 1
ATOM 833 C CA . ASN A 1 106 ? 5.572 -3.118 -25.034 1.00 70.81 106 ASN A CA 1
ATOM 834 C C . ASN A 1 106 ? 4.737 -3.847 -23.960 1.00 70.81 106 ASN A C 1
ATOM 836 O O . ASN A 1 106 ? 4.951 -3.628 -22.766 1.00 70.81 106 ASN A O 1
ATOM 840 N N . ASP A 1 107 ? 3.826 -4.738 -24.364 1.00 76.44 107 ASP A N 1
ATOM 841 C CA . ASP A 1 107 ? 2.953 -5.484 -23.451 1.00 76.44 107 ASP A CA 1
ATOM 842 C C . ASP A 1 107 ? 3.709 -6.563 -22.660 1.00 76.44 107 ASP A C 1
ATOM 844 O O . ASP A 1 107 ? 3.463 -6.739 -21.464 1.00 76.44 107 ASP A O 1
ATOM 848 N N . ALA A 1 108 ? 4.661 -7.262 -23.289 1.00 82.06 108 ALA A N 1
ATOM 849 C CA . ALA A 1 108 ? 5.457 -8.295 -22.628 1.00 82.06 108 ALA A CA 1
ATOM 850 C C . ALA A 1 108 ? 6.439 -7.688 -21.616 1.00 82.06 108 ALA A C 1
ATOM 852 O O . ALA A 1 108 ? 6.560 -8.187 -20.493 1.00 82.06 108 ALA A O 1
ATOM 853 N N . ILE A 1 109 ? 7.091 -6.576 -21.981 1.00 80.38 109 ILE A N 1
ATOM 854 C CA . ILE A 1 109 ? 7.969 -5.818 -21.076 1.00 80.38 109 ILE A CA 1
ATOM 855 C C . ILE A 1 109 ? 7.156 -5.281 -19.898 1.00 80.38 109 ILE A C 1
ATOM 857 O O . ILE A 1 109 ? 7.527 -5.497 -18.746 1.00 80.38 109 ILE A O 1
ATOM 861 N N . PHE A 1 110 ? 6.006 -4.659 -20.169 1.00 82.50 110 PHE A N 1
ATOM 862 C CA . PHE A 1 110 ? 5.127 -4.141 -19.124 1.00 82.50 110 PHE A CA 1
ATOM 863 C C . PHE A 1 110 ? 4.665 -5.239 -18.160 1.00 82.50 110 PHE A C 1
ATOM 865 O O . PHE A 1 110 ? 4.769 -5.082 -16.942 1.00 82.50 110 PHE A O 1
ATOM 872 N N . ARG A 1 111 ? 4.230 -6.387 -18.692 1.00 88.62 111 ARG A N 1
ATOM 873 C CA . ARG A 1 111 ? 3.870 -7.564 -17.895 1.00 88.62 111 ARG A CA 1
ATOM 874 C C . ARG A 1 111 ? 5.019 -8.038 -17.012 1.00 88.62 111 ARG A C 1
ATOM 876 O O . ARG A 1 111 ? 4.792 -8.336 -15.840 1.00 88.62 111 ARG A O 1
ATOM 883 N N . LYS A 1 112 ? 6.238 -8.094 -17.551 1.00 87.69 112 LYS A N 1
ATOM 884 C CA . LYS A 1 112 ? 7.435 -8.487 -16.800 1.00 87.69 112 LYS A CA 1
ATOM 885 C C . LYS A 1 112 ? 7.728 -7.506 -15.660 1.00 87.69 112 LYS A C 1
ATOM 887 O O . LYS A 1 112 ? 7.950 -7.958 -14.541 1.00 87.69 112 LYS A O 1
ATOM 892 N N . SER A 1 113 ? 7.671 -6.194 -15.902 1.00 87.06 113 SER A N 1
ATOM 893 C CA . SER A 1 113 ? 7.878 -5.171 -14.862 1.00 87.06 113 SER A CA 1
ATOM 894 C C . SER A 1 113 ? 6.826 -5.266 -13.750 1.00 87.06 113 SER A C 1
ATOM 896 O O . SER A 1 113 ? 7.160 -5.285 -12.567 1.00 87.06 113 SER A O 1
ATOM 898 N N . VAL A 1 114 ? 5.543 -5.413 -14.105 1.00 89.44 114 VAL A N 1
ATOM 899 C CA . VAL A 1 114 ? 4.469 -5.619 -13.116 1.00 89.44 114 VAL A CA 1
ATOM 900 C C . VAL A 1 114 ? 4.714 -6.897 -12.308 1.00 89.44 114 VAL A C 1
ATOM 902 O O . VAL A 1 114 ? 4.655 -6.858 -11.080 1.00 89.44 114 VAL A O 1
ATOM 905 N N . GLY A 1 115 ? 5.048 -8.006 -12.974 1.00 91.69 115 GLY A N 1
ATOM 906 C CA . GLY A 1 115 ? 5.357 -9.277 -12.317 1.00 91.69 115 GLY A CA 1
ATOM 907 C C . GLY A 1 115 ? 6.531 -9.169 -11.340 1.00 91.69 115 GLY A C 1
ATOM 908 O O . GLY A 1 115 ? 6.419 -9.614 -10.201 1.00 91.69 115 GLY A O 1
ATOM 909 N N . ASN A 1 116 ? 7.616 -8.498 -11.733 1.00 90.75 116 ASN A N 1
ATOM 910 C CA . ASN A 1 116 ? 8.771 -8.259 -10.864 1.00 90.75 116 ASN A CA 1
ATOM 911 C C . ASN A 1 116 ? 8.389 -7.463 -9.608 1.00 90.75 116 ASN A C 1
ATOM 913 O O . ASN A 1 116 ? 8.788 -7.828 -8.499 1.00 90.75 116 ASN A O 1
ATOM 917 N N . LEU A 1 117 ? 7.605 -6.390 -9.760 1.00 90.69 117 LEU A N 1
ATOM 918 C CA . LEU A 1 117 ? 7.122 -5.601 -8.624 1.00 90.69 117 LEU A CA 1
ATOM 919 C C . LEU A 1 117 ? 6.223 -6.420 -7.697 1.00 90.69 117 LEU A C 1
ATOM 921 O O . LEU A 1 117 ? 6.365 -6.307 -6.479 1.00 90.69 117 LEU A O 1
ATOM 925 N N . MET A 1 118 ? 5.332 -7.248 -8.249 1.00 92.75 118 MET A N 1
ATOM 926 C CA . MET A 1 118 ? 4.482 -8.142 -7.460 1.00 92.75 118 MET A CA 1
ATOM 927 C C . MET A 1 118 ? 5.329 -9.127 -6.652 1.00 92.75 118 MET A C 1
ATOM 929 O O . MET A 1 118 ? 5.211 -9.157 -5.431 1.00 92.75 118 MET A O 1
ATOM 933 N N . SER A 1 119 ? 6.249 -9.856 -7.291 1.00 92.31 119 SER A N 1
ATOM 934 C CA . SER A 1 119 ? 7.089 -10.851 -6.611 1.00 92.31 119 SER A CA 1
ATOM 935 C C . SER A 1 119 ? 7.972 -10.244 -5.519 1.00 92.31 119 SER A C 1
ATOM 937 O O . SER A 1 119 ? 8.143 -10.837 -4.459 1.00 92.31 119 SER A O 1
ATOM 939 N N . ARG A 1 120 ? 8.509 -9.034 -5.734 1.00 91.94 120 ARG A N 1
ATOM 940 C CA . ARG A 1 120 ? 9.314 -8.327 -4.721 1.00 91.94 120 ARG A CA 1
ATOM 941 C C . ARG A 1 120 ? 8.501 -7.908 -3.497 1.00 91.94 120 ARG A C 1
ATOM 943 O O . ARG A 1 120 ? 9.075 -7.734 -2.425 1.00 91.94 120 ARG A O 1
ATOM 950 N N . ARG A 1 121 ? 7.198 -7.678 -3.664 1.00 94.06 121 ARG A N 1
ATOM 951 C CA . ARG A 1 121 ? 6.325 -7.125 -2.622 1.00 94.06 121 ARG A CA 1
ATOM 952 C C . ARG A 1 121 ? 5.413 -8.154 -1.977 1.00 94.06 121 ARG A C 1
ATOM 954 O O . ARG A 1 121 ? 4.944 -7.887 -0.881 1.00 94.06 121 ARG A O 1
ATOM 961 N N . GLU A 1 122 ? 5.208 -9.312 -2.596 1.00 93.75 122 GLU A N 1
ATOM 962 C CA . GLU A 1 122 ? 4.296 -10.347 -2.102 1.00 93.75 122 GLU A CA 1
ATOM 963 C C . GLU A 1 122 ? 4.584 -10.716 -0.643 1.00 93.75 122 GLU A C 1
ATOM 965 O O .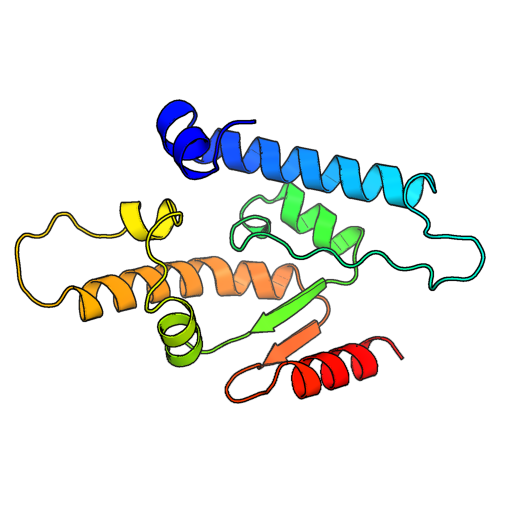 GLU A 1 122 ? 3.711 -10.564 0.205 1.00 93.75 122 GLU A O 1
ATOM 970 N N . ASN A 1 123 ? 5.838 -11.048 -0.316 1.00 95.00 123 ASN A N 1
ATOM 971 C CA . ASN A 1 123 ? 6.212 -11.364 1.064 1.00 95.00 123 ASN A CA 1
ATOM 972 C C . ASN A 1 123 ? 6.006 -10.186 2.033 1.00 95.00 123 ASN A C 1
ATOM 974 O O . ASN A 1 123 ? 5.722 -10.399 3.207 1.00 95.00 123 ASN A O 1
ATOM 978 N N . LEU A 1 124 ? 6.161 -8.945 1.565 1.00 96.31 124 LEU A N 1
ATOM 979 C CA . LEU A 1 124 ? 5.959 -7.759 2.398 1.00 96.31 124 LEU A CA 1
ATOM 980 C C . LEU A 1 124 ? 4.475 -7.515 2.669 1.00 96.31 124 LEU A C 1
ATOM 982 O O . LEU A 1 124 ? 4.126 -7.165 3.791 1.00 96.31 124 LEU A O 1
ATOM 986 N N . TYR A 1 125 ? 3.614 -7.726 1.670 1.00 96.25 125 TYR A N 1
ATOM 987 C CA . TYR A 1 125 ? 2.167 -7.656 1.848 1.00 96.25 125 TYR A CA 1
ATOM 988 C C . TYR A 1 125 ? 1.684 -8.734 2.816 1.00 96.25 125 TYR A C 1
ATOM 990 O O . TYR A 1 125 ? 1.011 -8.393 3.782 1.00 96.25 125 TYR A O 1
ATOM 998 N N . ASP A 1 126 ? 2.122 -9.983 2.633 1.00 95.00 126 ASP A N 1
ATOM 999 C CA . ASP A 1 126 ? 1.752 -11.091 3.522 1.00 95.00 126 ASP A CA 1
ATOM 1000 C C . ASP A 1 126 ? 2.200 -10.838 4.972 1.00 95.00 126 ASP A C 1
ATOM 1002 O O . 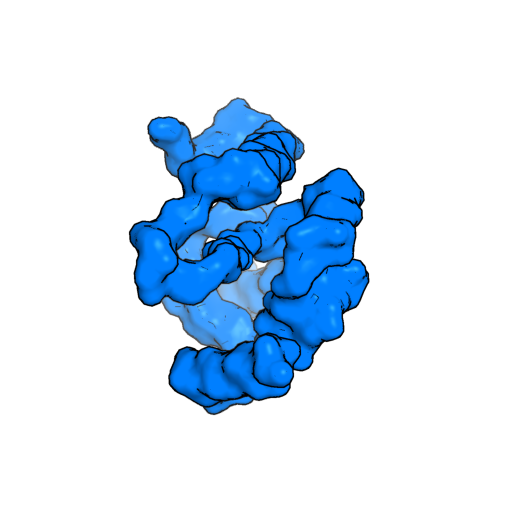ASP A 1 126 ? 1.477 -11.135 5.917 1.00 95.00 126 ASP A O 1
ATOM 1006 N N . ARG A 1 127 ? 3.392 -10.255 5.172 1.00 95.00 127 ARG A N 1
ATOM 1007 C CA . ARG A 1 127 ? 3.909 -9.914 6.510 1.00 95.00 127 ARG A CA 1
ATOM 1008 C C . ARG A 1 127 ? 3.201 -8.732 7.167 1.00 95.00 127 ARG A C 1
ATOM 1010 O O . ARG A 1 127 ? 3.239 -8.628 8.392 1.00 95.00 127 ARG A O 1
ATOM 1017 N N . ALA A 1 128 ? 2.669 -7.809 6.371 1.00 94.88 128 ALA A N 1
ATOM 1018 C CA . ALA A 1 128 ? 1.985 -6.621 6.867 1.00 94.88 128 ALA A CA 1
ATOM 1019 C C . ALA A 1 128 ? 0.511 -6.893 7.191 1.00 94.88 128 ALA A C 1
ATOM 1021 O O . ALA A 1 128 ? -0.054 -6.174 8.008 1.00 94.88 128 ALA A O 1
ATOM 1022 N N . SER A 1 129 ? -0.102 -7.888 6.541 1.00 96.00 129 SER A N 1
ATOM 1023 C CA . SER A 1 129 ? -1.537 -8.149 6.613 1.00 96.00 129 SER A CA 1
ATOM 1024 C C . SER A 1 129 ? -1.947 -9.055 7.770 1.00 96.00 129 SER A C 1
ATOM 1026 O O . SER A 1 129 ? -1.344 -10.105 7.982 1.00 96.00 129 SER A O 1
ATOM 1028 N N . ASP A 1 130 ? -3.051 -8.705 8.424 1.00 97.06 130 ASP A N 1
ATOM 1029 C CA . ASP A 1 130 ? -3.784 -9.571 9.352 1.00 97.06 130 ASP A CA 1
ATOM 1030 C C . ASP A 1 130 ? -4.750 -10.505 8.608 1.00 97.06 130 ASP A C 1
ATOM 1032 O O . ASP A 1 130 ? -5.055 -11.602 9.074 1.00 97.06 130 ASP A O 1
ATOM 1036 N N . ALA A 1 131 ? -5.220 -10.081 7.429 1.00 97.00 131 ALA A N 1
ATOM 1037 C CA . ALA A 1 131 ? -6.097 -10.865 6.570 1.00 97.00 131 ALA A CA 1
ATOM 1038 C C . ALA A 1 131 ? -5.790 -10.650 5.084 1.00 97.00 131 ALA A C 1
ATOM 1040 O O . ALA A 1 131 ? -5.396 -9.562 4.658 1.00 97.00 131 ALA A O 1
ATOM 1041 N N . VAL A 1 132 ? -6.037 -11.684 4.280 1.00 97.25 132 VAL A N 1
ATOM 1042 C CA . VAL A 1 132 ? -5.854 -11.658 2.825 1.00 97.25 132 VAL A CA 1
ATOM 1043 C C . VAL A 1 132 ? -7.173 -12.004 2.146 1.00 97.25 132 VAL A C 1
ATOM 1045 O O . VAL A 1 132 ? -7.802 -13.005 2.483 1.00 97.25 132 VAL A O 1
ATOM 1048 N N . ILE A 1 133 ? -7.572 -11.197 1.164 1.00 97.31 133 ILE A N 1
ATOM 1049 C CA . ILE A 1 133 ? -8.738 -11.448 0.311 1.00 97.31 133 ILE A CA 1
ATOM 1050 C C . ILE A 1 133 ? -8.253 -11.541 -1.130 1.00 97.31 133 ILE A C 1
ATOM 1052 O O . ILE A 1 133 ? -7.674 -10.587 -1.649 1.00 97.31 133 ILE A O 1
ATOM 1056 N N . THR A 1 134 ? -8.509 -12.668 -1.790 1.00 97.12 134 THR A N 1
ATOM 1057 C CA . THR A 1 134 ? -8.317 -12.781 -3.239 1.00 97.12 134 THR A CA 1
ATOM 1058 C C . THR A 1 134 ? -9.455 -12.065 -3.956 1.00 97.12 134 THR A C 1
ATOM 1060 O O . THR A 1 134 ? -10.615 -12.398 -3.737 1.00 97.12 134 THR A O 1
ATOM 1063 N N . VAL A 1 135 ? -9.131 -11.084 -4.799 1.00 96.88 135 VAL A N 1
ATOM 1064 C CA . VAL A 1 135 ? -10.126 -10.209 -5.449 1.00 96.88 135 VAL A CA 1
ATOM 1065 C C . VAL A 1 135 ? -10.353 -10.511 -6.930 1.00 96.88 135 VAL A C 1
ATOM 1067 O O . VAL A 1 135 ? -11.134 -9.828 -7.587 1.00 96.88 135 VAL A O 1
ATOM 1070 N N . ASP A 1 136 ? -9.669 -11.517 -7.478 1.00 97.00 136 ASP A N 1
ATOM 1071 C CA . ASP A 1 136 ? -9.800 -11.898 -8.883 1.00 97.00 136 ASP A CA 1
ATOM 1072 C C . ASP A 1 136 ? -11.251 -12.257 -9.237 1.00 97.00 136 ASP A C 1
ATOM 1074 O O . ASP A 1 136 ? -11.842 -13.164 -8.655 1.00 97.00 136 ASP A O 1
ATOM 1078 N N . GLY A 1 137 ? -11.817 -11.539 -10.212 1.00 95.31 137 GLY A N 1
ATOM 1079 C CA . GLY A 1 137 ? -13.186 -11.754 -10.686 1.00 95.31 137 GLY A CA 1
ATOM 1080 C C . GLY A 1 137 ? -14.295 -11.260 -9.752 1.00 95.31 137 GLY A C 1
ATOM 1081 O O . GLY A 1 137 ? -15.459 -11.446 -10.098 1.00 95.31 137 GLY A O 1
ATOM 1082 N N . LEU A 1 138 ? -13.963 -10.631 -8.618 1.00 96.25 138 LEU A N 1
ATOM 1083 C CA . LEU A 1 138 ? -14.950 -10.097 -7.679 1.00 96.25 138 LEU A CA 1
ATOM 1084 C C . LEU A 1 138 ? -15.344 -8.654 -8.011 1.00 96.25 138 LEU A C 1
ATOM 1086 O O . LEU A 1 138 ? -14.514 -7.841 -8.430 1.00 96.25 138 LEU A O 1
ATOM 1090 N N . SER A 1 139 ? -16.607 -8.315 -7.764 1.00 95.88 139 SER A N 1
ATOM 1091 C CA . SER A 1 139 ? -17.092 -6.937 -7.808 1.00 95.88 139 SER A CA 1
ATOM 1092 C C . SER A 1 139 ? -16.684 -6.154 -6.548 1.00 95.88 139 SER A C 1
ATOM 1094 O O . SER A 1 139 ? -16.425 -6.746 -5.494 1.00 95.88 139 SER A O 1
ATOM 1096 N N . PRO A 1 140 ? -16.661 -4.807 -6.595 1.00 95.06 140 PRO A N 1
ATOM 1097 C CA . PRO A 1 140 ? -16.436 -3.988 -5.404 1.00 95.06 140 PRO A CA 1
ATOM 1098 C C . PRO A 1 140 ? -17.393 -4.316 -4.249 1.00 95.06 140 PRO A C 1
ATOM 1100 O O . PRO A 1 140 ? -16.980 -4.333 -3.093 1.00 95.06 140 PRO A O 1
ATOM 1103 N N . GLU A 1 141 ? -18.658 -4.617 -4.545 1.00 97.44 141 GLU A N 1
ATOM 1104 C CA . GLU A 1 141 ? -19.674 -4.979 -3.554 1.00 97.44 141 GLU A CA 1
ATOM 1105 C C . GLU A 1 141 ? -19.356 -6.314 -2.871 1.00 97.44 141 GLU A C 1
ATOM 1107 O O . GLU A 1 141 ? -19.472 -6.419 -1.648 1.00 97.44 141 GLU A O 1
ATOM 1112 N N . GLU A 1 142 ? -18.911 -7.313 -3.638 1.00 97.50 142 GLU A N 1
ATOM 1113 C CA . GLU A 1 142 ? -18.486 -8.616 -3.115 1.00 97.50 142 GLU A CA 1
ATOM 1114 C C . GLU A 1 142 ? -17.249 -8.475 -2.223 1.00 97.50 142 GLU A C 1
ATOM 1116 O O . GLU A 1 142 ? -17.221 -9.010 -1.113 1.00 97.50 142 GLU A O 1
ATOM 1121 N N . ILE A 1 143 ? -16.263 -7.680 -2.654 1.00 96.75 143 ILE A N 1
ATOM 1122 C CA . ILE A 1 143 ? -15.064 -7.376 -1.860 1.00 96.75 143 ILE A CA 1
ATOM 1123 C C . ILE A 1 143 ? -15.456 -6.664 -0.561 1.00 96.75 143 ILE A C 1
ATOM 1125 O O . ILE A 1 143 ? -14.992 -7.036 0.516 1.00 96.75 143 ILE A O 1
ATOM 1129 N N . CYS A 1 144 ? -16.346 -5.670 -0.624 1.00 95.62 144 CYS A N 1
ATOM 1130 C CA . CYS A 1 144 ? -16.848 -4.989 0.567 1.00 95.62 144 CYS A CA 1
ATOM 1131 C C . CYS A 1 144 ? -17.589 -5.943 1.513 1.00 95.62 144 CYS A C 1
ATOM 1133 O O . CYS A 1 144 ? -17.455 -5.807 2.729 1.00 95.62 144 CYS A O 1
ATOM 1135 N N . SER A 1 145 ? -18.358 -6.898 0.987 1.00 96.06 145 SER A N 1
ATOM 1136 C CA . SER A 1 145 ? -19.028 -7.916 1.801 1.00 96.06 145 SER A CA 1
ATOM 1137 C C . SER A 1 145 ? -18.023 -8.841 2.489 1.00 96.06 145 SER A C 1
ATOM 1139 O O . SER A 1 145 ? -18.176 -9.123 3.676 1.00 96.06 145 SER A O 1
ATOM 1141 N N . ALA A 1 146 ? -16.973 -9.265 1.781 1.00 96.25 146 ALA A N 1
ATOM 1142 C CA . ALA A 1 146 ? -15.896 -10.068 2.355 1.00 96.25 146 ALA A CA 1
ATOM 1143 C C . ALA A 1 146 ? -15.151 -9.308 3.465 1.00 96.25 146 ALA A C 1
ATOM 1145 O O . ALA A 1 146 ? -14.919 -9.864 4.533 1.00 96.25 146 ALA A O 1
ATOM 1146 N N . ILE A 1 147 ? -14.845 -8.020 3.254 1.00 95.19 147 ILE A N 1
ATOM 1147 C CA . ILE A 1 147 ? -14.223 -7.163 4.277 1.00 95.19 147 ILE A CA 1
ATOM 1148 C C . ILE A 1 147 ? -15.110 -7.058 5.519 1.00 95.19 147 ILE A C 1
ATOM 1150 O O . ILE A 1 147 ? -14.606 -7.187 6.629 1.00 95.19 147 ILE A O 1
ATOM 1154 N N . LYS A 1 148 ? -16.422 -6.844 5.357 1.00 93.06 148 LYS A N 1
ATOM 1155 C CA . LYS A 1 148 ? -17.351 -6.778 6.497 1.00 93.06 148 LYS A CA 1
ATOM 1156 C C . LYS A 1 148 ? -17.332 -8.065 7.315 1.00 93.06 148 LYS A C 1
ATOM 1158 O O . LYS A 1 148 ? -17.183 -7.983 8.524 1.00 93.06 148 LYS A O 1
ATOM 1163 N N . GLY A 1 149 ? -17.373 -9.224 6.658 1.00 93.50 149 GLY A N 1
ATOM 1164 C CA . GLY A 1 149 ? -17.312 -10.521 7.337 1.00 93.50 149 GLY A CA 1
ATOM 1165 C C . GLY A 1 149 ? -16.005 -10.794 8.096 1.00 93.50 149 GLY A C 1
ATOM 1166 O O . GLY A 1 149 ? -15.977 -11.694 8.924 1.00 93.50 149 GLY A O 1
ATOM 1167 N N . LEU A 1 150 ? -14.929 -10.038 7.839 1.00 91.75 150 LEU A N 1
ATOM 1168 C CA . LEU A 1 150 ? -13.683 -10.102 8.620 1.00 91.75 150 LEU A CA 1
ATOM 1169 C C . LEU A 1 150 ? -13.683 -9.184 9.851 1.00 91.75 150 LEU A C 1
ATOM 1171 O O . LEU A 1 150 ? -12.824 -9.340 10.716 1.00 91.75 150 LEU A O 1
ATOM 1175 N N . LEU A 1 151 ? -14.567 -8.185 9.885 1.00 85.19 151 LEU A N 1
ATOM 1176 C CA . LEU A 1 151 ? -14.617 -7.144 10.918 1.00 85.19 151 LEU A CA 1
ATOM 1177 C C . LEU A 1 151 ? -15.772 -7.339 11.916 1.00 85.19 151 LEU A C 1
ATOM 1179 O O . LEU A 1 151 ? -15.881 -6.559 12.865 1.00 85.19 151 LEU A O 1
ATOM 1183 N N . GLU A 1 152 ? -16.633 -8.328 11.674 1.00 74.56 152 GLU A N 1
ATOM 1184 C CA . GLU A 1 152 ? -17.712 -8.789 12.563 1.00 74.56 152 GLU A CA 1
ATOM 1185 C C . GLU A 1 152 ? -17.198 -9.802 13.596 1.00 74.56 152 GLU A C 1
ATOM 1187 O O . GLU A 1 152 ? -17.617 -9.683 14.772 1.00 74.56 152 GLU A O 1
#

Secondary structure (DSSP, 8-state):
---HHHHHHHHHHHHHHHHHHHHHHHHHHHHHTTTT---TTS---------TTGGGSHHHHHHHHHHS--EEEE--HHHHHHHHTT--TT-HHHHHSS----SS-HHHHHHHHHHHHHHHHHHHHHHH-SEEEE-TT--HHHHHHHHHHHH-

InterPro domains:
  IPR027417 P-loop containing nucleoside triphosphate hydrolase [G3DSA:3.40.50.300] (1-152)
  IPR027417 P-loop containing nucleoside triphosphate hydrolase [SSF52540] (5-151)
  IPR031322 Shikimate kinase/gluconokinase [PF01202] (4-147)

Organism: NCBI:txid749906

Radius of gyration: 17.53 Å; chains: 1; bounding box: 38×33×50 Å

pLDDT: mean 85.34, std 14.34, range [42.38, 97.5]